Protein AF-A0A0G4KXA9-F1 (afdb_monomer_lite)

Organism: Verticillium longisporum (NCBI:txid100787)

Sequence (168 aa):
MKFMTLLFGLLGLVTMAAAWSKEDREIFRIRDELRAHIEDPDQSFYDLLGIKPSASIEDISKAFRKITRSLHPDKVAQKLKAERIAAKKAGTFIPGVNINKPPSQKEIRAAVKVAEERQSRLSLVRNILSGPERDRYDHFLRNGFPAWKGTNYYYDRYRPGLGTALSG

Structure (mmCIF, N/CA/C/O backbone):
data_AF-A0A0G4KXA9-F1
#
_entry.id   AF-A0A0G4KXA9-F1
#
loop_
_atom_site.group_PDB
_atom_site.id
_atom_site.type_symbol
_atom_site.label_atom_id
_atom_site.label_alt_id
_atom_site.label_comp_id
_atom_site.label_asym_id
_atom_site.label_entity_id
_atom_site.label_seq_id
_atom_site.pdbx_PDB_ins_code
_atom_site.Cartn_x
_atom_site.Cartn_y
_atom_site.Cartn_z
_atom_site.occupancy
_atom_site.B_iso_or_equiv
_atom_site.auth_seq_id
_atom_site.auth_comp_id
_atom_site.auth_asym_id
_atom_site.auth_atom_id
_atom_site.pdbx_PDB_model_num
ATOM 1 N N . MET A 1 1 ? 34.706 -34.913 -33.119 1.00 52.31 1 MET A N 1
ATOM 2 C CA . MET A 1 1 ? 34.338 -33.554 -33.585 1.00 52.31 1 MET A CA 1
ATOM 3 C C . MET A 1 1 ? 32.838 -33.246 -33.497 1.00 52.31 1 MET A C 1
ATOM 5 O O . MET A 1 1 ? 32.506 -32.224 -32.923 1.00 52.31 1 MET A O 1
ATOM 9 N N . LYS A 1 2 ? 31.920 -34.112 -33.968 1.00 54.12 2 LYS A N 1
ATOM 10 C CA . LYS A 1 2 ? 30.453 -33.867 -33.927 1.00 54.12 2 LYS A CA 1
ATOM 11 C C . LYS A 1 2 ? 29.824 -33.824 -32.517 1.00 54.12 2 LYS A C 1
ATOM 13 O O . LYS A 1 2 ? 28.840 -33.129 -32.294 1.00 54.12 2 LYS A O 1
ATOM 18 N N . PHE A 1 3 ? 30.413 -34.537 -31.554 1.00 55.41 3 PHE A N 1
ATOM 19 C CA . PHE A 1 3 ? 29.956 -34.530 -30.156 1.00 55.41 3 PHE A CA 1
ATOM 20 C C . PHE A 1 3 ? 30.291 -33.208 -29.442 1.00 55.41 3 PHE A C 1
ATOM 22 O O . PHE A 1 3 ? 29.508 -32.722 -28.638 1.00 55.41 3 PHE A O 1
ATOM 29 N N . MET A 1 4 ? 31.416 -32.581 -29.807 1.00 55.88 4 MET A N 1
ATOM 30 C CA . MET A 1 4 ? 31.844 -31.286 -29.267 1.00 55.88 4 MET A CA 1
ATOM 31 C C . MET A 1 4 ? 30.944 -30.148 -29.771 1.00 55.88 4 MET A C 1
ATOM 33 O O . MET A 1 4 ? 30.575 -29.269 -29.003 1.00 55.88 4 MET A O 1
ATOM 37 N N . THR A 1 5 ? 30.517 -30.196 -31.038 1.00 59.91 5 THR A N 1
ATOM 38 C CA . THR A 1 5 ? 29.573 -29.221 -31.612 1.00 59.91 5 THR A CA 1
ATOM 39 C C . THR A 1 5 ? 28.159 -29.359 -31.040 1.00 59.91 5 THR A C 1
ATOM 41 O O . THR A 1 5 ? 27.490 -28.351 -30.843 1.00 59.91 5 THR A O 1
ATOM 44 N N . LEU A 1 6 ? 27.717 -30.580 -30.710 1.00 58.12 6 LEU A N 1
ATOM 45 C CA . LEU A 1 6 ? 26.457 -30.810 -29.988 1.00 58.12 6 LEU A CA 1
ATOM 46 C C . LEU A 1 6 ? 26.526 -30.309 -28.538 1.00 58.12 6 LEU A C 1
ATOM 48 O O . LEU A 1 6 ? 25.561 -29.724 -28.058 1.00 58.12 6 LEU A O 1
ATOM 52 N N . LEU A 1 7 ? 27.671 -30.467 -27.864 1.00 57.78 7 LEU A N 1
ATOM 53 C CA . LEU A 1 7 ? 27.876 -29.967 -26.502 1.00 57.78 7 LEU A CA 1
ATOM 54 C C . LEU A 1 7 ? 27.912 -28.428 -26.449 1.00 57.78 7 LEU A C 1
ATOM 56 O O . LEU A 1 7 ? 27.283 -27.838 -25.579 1.00 57.78 7 LEU A O 1
ATOM 60 N N . PHE A 1 8 ? 28.582 -27.774 -27.407 1.00 57.62 8 PHE A N 1
ATOM 61 C CA . PHE A 1 8 ? 28.579 -26.309 -27.534 1.00 57.62 8 PHE A CA 1
ATOM 62 C C . PHE A 1 8 ? 27.205 -25.754 -27.949 1.00 57.62 8 PHE A C 1
ATOM 64 O O . PHE A 1 8 ? 26.805 -24.700 -27.459 1.00 57.62 8 PHE A O 1
ATOM 71 N N . GLY A 1 9 ? 26.451 -26.472 -28.790 1.00 59.38 9 GLY A N 1
ATOM 72 C CA . GLY A 1 9 ? 25.070 -26.114 -29.136 1.00 59.38 9 GLY A CA 1
ATOM 73 C C . GLY A 1 9 ? 24.096 -26.248 -27.958 1.00 59.38 9 GLY A C 1
ATOM 74 O O . GLY A 1 9 ? 23.225 -25.399 -27.787 1.00 59.38 9 GLY A O 1
ATOM 75 N N . LEU A 1 10 ? 24.277 -27.262 -27.103 1.00 55.50 10 LEU A N 1
ATOM 76 C CA . LEU A 1 10 ? 23.494 -27.444 -25.877 1.00 55.50 10 LEU A CA 1
ATOM 77 C 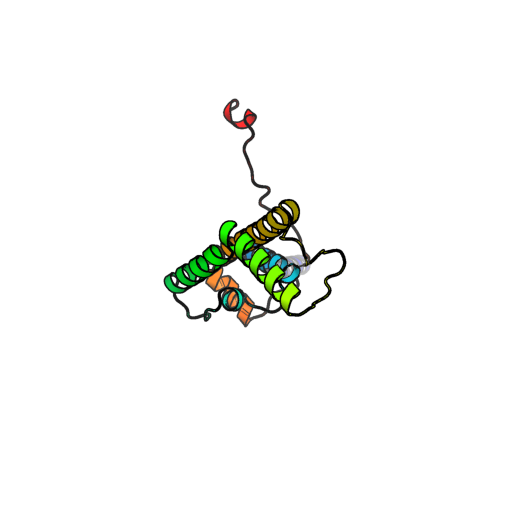C . LEU A 1 10 ? 23.862 -26.400 -24.806 1.00 55.50 10 LEU A C 1
ATOM 79 O O . LEU A 1 10 ? 22.979 -25.876 -24.133 1.00 55.50 10 LEU A O 1
ATOM 83 N N . LEU A 1 11 ? 25.145 -26.040 -24.684 1.00 54.78 11 LEU A N 1
ATOM 84 C CA . LEU A 1 11 ? 25.617 -25.000 -23.760 1.00 54.78 11 LEU A CA 1
ATOM 85 C C . LEU A 1 11 ? 25.120 -23.596 -24.162 1.00 54.78 11 LEU A C 1
ATOM 87 O O . LEU A 1 11 ? 24.817 -22.782 -23.294 1.00 54.78 11 LEU A O 1
ATOM 91 N N . GLY A 1 12 ? 24.969 -23.331 -25.466 1.00 54.72 12 GLY A N 1
ATOM 92 C CA . GLY A 1 12 ? 24.383 -22.091 -25.991 1.00 54.72 12 GLY A CA 1
ATOM 93 C C . GLY A 1 12 ? 22.868 -21.961 -25.784 1.00 54.72 12 GLY A C 1
ATOM 94 O O . GLY A 1 12 ? 22.346 -20.852 -25.810 1.00 54.72 12 GLY A O 1
ATOM 95 N N . LEU A 1 13 ? 22.162 -23.069 -25.532 1.00 52.62 13 LEU A N 1
ATOM 96 C CA . LEU A 1 13 ? 20.717 -23.088 -25.261 1.00 52.62 13 LEU A CA 1
ATOM 97 C C . LEU A 1 13 ? 20.378 -22.936 -23.766 1.00 52.62 13 LEU A C 1
ATOM 99 O O . LEU A 1 13 ? 19.230 -22.670 -23.419 1.00 52.62 13 LEU A O 1
ATOM 103 N N . VAL A 1 14 ? 21.369 -23.058 -22.876 1.00 52.03 14 VAL A N 1
ATOM 104 C CA . VAL A 1 14 ? 21.198 -22.948 -21.413 1.00 52.03 14 VAL A CA 1
ATOM 105 C C . VAL A 1 14 ? 21.417 -21.517 -20.894 1.00 52.03 14 VAL A C 1
ATOM 107 O O . VAL A 1 14 ? 20.998 -21.188 -19.786 1.00 52.03 14 VAL A O 1
ATOM 110 N N . THR A 1 15 ? 21.980 -20.608 -21.693 1.00 51.66 15 THR A N 1
ATOM 111 C CA . THR A 1 15 ? 22.177 -19.200 -21.287 1.00 51.66 15 THR A CA 1
ATOM 112 C C . THR A 1 15 ? 20.907 -18.349 -21.353 1.00 51.66 15 THR A C 1
ATOM 114 O O . THR A 1 15 ? 20.926 -17.198 -20.924 1.00 51.66 15 THR A O 1
ATOM 117 N N . MET A 1 16 ? 19.784 -18.905 -21.821 1.00 47.38 16 MET A N 1
ATOM 118 C CA . MET A 1 16 ? 18.486 -18.219 -21.854 1.00 47.38 16 MET A CA 1
ATOM 119 C C . MET A 1 16 ? 17.594 -18.542 -20.651 1.00 47.38 16 MET A C 1
ATOM 121 O O . MET A 1 16 ? 16.397 -18.261 -20.658 1.00 47.38 16 MET A O 1
ATOM 125 N N . ALA A 1 17 ? 18.173 -19.067 -19.569 1.00 52.28 17 ALA A N 1
ATOM 126 C CA . ALA A 1 17 ? 17.630 -18.798 -18.250 1.00 52.28 17 ALA A CA 1
ATOM 127 C C . ALA A 1 17 ? 17.900 -17.317 -17.963 1.00 52.28 17 ALA A C 1
ATOM 129 O O . ALA A 1 17 ? 18.944 -16.964 -17.419 1.00 52.28 17 ALA A O 1
ATOM 130 N N . ALA A 1 18 ? 16.979 -16.448 -18.389 1.00 55.72 18 ALA A N 1
ATOM 131 C CA . ALA A 1 18 ? 16.911 -15.069 -17.935 1.00 55.72 18 ALA A CA 1
ATOM 132 C C . ALA A 1 18 ? 16.797 -15.105 -16.407 1.00 55.72 18 ALA A C 1
ATOM 134 O O . ALA A 1 18 ? 15.708 -15.211 -15.845 1.00 55.72 18 ALA A O 1
ATOM 135 N N . ALA A 1 19 ? 17.943 -15.131 -15.732 1.00 67.69 19 ALA A N 1
ATOM 136 C CA . ALA A 1 19 ? 18.006 -15.062 -14.294 1.00 67.69 19 ALA A CA 1
ATOM 137 C C . ALA A 1 19 ? 17.408 -13.707 -13.938 1.00 67.69 19 ALA A C 1
ATOM 139 O O . ALA A 1 19 ? 18.019 -12.675 -14.216 1.00 67.69 19 ALA A O 1
ATOM 140 N N . TRP A 1 20 ? 16.181 -13.712 -13.405 1.00 70.06 20 TRP A N 1
ATOM 141 C CA . TRP A 1 20 ? 15.517 -12.485 -12.989 1.00 70.06 20 TRP A CA 1
ATOM 142 C C . TRP A 1 20 ? 16.481 -11.664 -12.152 1.00 70.06 20 TRP A C 1
ATOM 144 O O . TRP A 1 20 ? 17.190 -12.193 -11.280 1.00 70.06 20 TRP A O 1
ATOM 154 N N . SER A 1 21 ? 16.527 -10.376 -12.455 1.00 81.50 21 SER A N 1
ATOM 155 C CA . SER A 1 21 ? 17.347 -9.454 -11.695 1.00 81.50 21 SER A CA 1
ATOM 156 C C . SER A 1 21 ? 16.850 -9.398 -10.250 1.00 81.50 21 SER A C 1
ATOM 158 O O . SER A 1 21 ? 15.769 -9.892 -9.904 1.00 81.50 21 SER A O 1
ATOM 160 N N . LYS A 1 22 ? 17.657 -8.820 -9.365 1.00 81.88 22 LYS A N 1
ATOM 161 C CA . LYS A 1 22 ? 17.253 -8.675 -7.969 1.00 81.88 22 LYS A CA 1
ATOM 162 C C . LYS A 1 22 ? 15.992 -7.818 -7.845 1.00 81.88 22 LYS A C 1
ATOM 164 O O . LYS A 1 22 ? 15.105 -8.178 -7.080 1.00 81.88 22 LYS A O 1
ATOM 169 N N . GLU A 1 23 ? 15.896 -6.762 -8.639 1.00 83.31 23 GLU A N 1
ATOM 170 C CA . GLU A 1 23 ? 14.787 -5.813 -8.596 1.00 83.31 23 GLU A CA 1
ATOM 171 C C . GLU A 1 23 ? 13.483 -6.459 -9.101 1.00 83.31 23 GLU A C 1
ATOM 173 O O . GLU A 1 23 ? 12.420 -6.241 -8.525 1.00 83.31 23 GLU A O 1
ATOM 178 N N . ASP A 1 24 ? 13.549 -7.350 -10.102 1.00 84.19 24 ASP A N 1
ATOM 179 C CA . ASP A 1 24 ? 12.363 -8.089 -10.577 1.00 84.19 24 ASP A CA 1
ATOM 180 C C . ASP A 1 24 ? 11.761 -8.949 -9.457 1.00 84.19 24 ASP A C 1
ATOM 182 O O . ASP A 1 24 ? 10.545 -8.993 -9.262 1.00 84.19 24 ASP A O 1
ATOM 186 N N . ARG A 1 25 ? 12.626 -9.601 -8.670 1.00 84.25 25 ARG A N 1
ATOM 187 C CA . ARG A 1 25 ? 12.202 -10.411 -7.521 1.00 84.25 25 ARG A CA 1
ATOM 188 C C . ARG A 1 25 ? 11.555 -9.566 -6.428 1.00 84.25 25 ARG A C 1
ATOM 190 O O . ARG A 1 25 ? 10.607 -10.029 -5.797 1.00 84.25 25 ARG A O 1
ATOM 197 N N . GLU A 1 26 ? 12.048 -8.351 -6.196 1.00 83.38 26 GLU A N 1
ATOM 198 C CA . GLU A 1 26 ? 11.463 -7.431 -5.213 1.00 83.38 26 GLU A CA 1
ATOM 199 C C . GLU A 1 26 ? 10.048 -7.006 -5.620 1.00 83.38 26 GLU A C 1
ATOM 201 O O . GLU A 1 26 ? 9.134 -7.047 -4.793 1.00 83.38 26 GLU A O 1
ATOM 206 N N . ILE A 1 27 ? 9.833 -6.722 -6.908 1.00 86.50 27 ILE A N 1
ATOM 207 C CA . ILE A 1 27 ? 8.503 -6.431 -7.457 1.00 86.50 27 ILE A CA 1
ATOM 208 C C . ILE A 1 27 ? 7.549 -7.615 -7.237 1.00 86.50 27 ILE A C 1
ATOM 210 O O . ILE A 1 27 ? 6.419 -7.423 -6.776 1.00 86.50 27 ILE A O 1
ATOM 214 N N . PHE A 1 28 ? 7.992 -8.841 -7.534 1.00 86.88 28 PHE A N 1
ATOM 215 C CA . PHE A 1 28 ? 7.175 -10.047 -7.352 1.00 86.88 28 PHE A CA 1
ATOM 216 C C . PHE A 1 28 ? 6.841 -10.295 -5.884 1.00 86.88 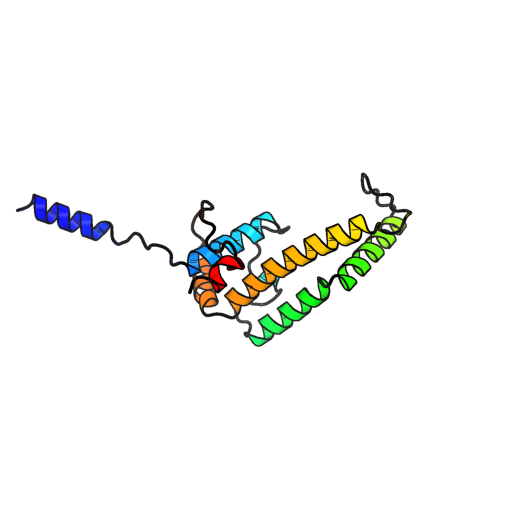28 PHE A C 1
ATOM 218 O O . PHE A 1 28 ? 5.683 -10.541 -5.550 1.00 86.88 28 PHE A O 1
ATOM 225 N N . ARG A 1 29 ? 7.827 -10.135 -4.998 1.00 84.12 29 ARG A N 1
ATOM 226 C CA . ARG A 1 29 ? 7.639 -10.244 -3.552 1.00 84.12 29 ARG A CA 1
ATOM 227 C C . ARG A 1 29 ? 6.582 -9.266 -3.051 1.00 84.12 29 ARG A C 1
ATOM 229 O O . ARG A 1 29 ? 5.669 -9.675 -2.343 1.00 84.12 29 ARG A O 1
ATOM 236 N N . ILE A 1 30 ? 6.707 -7.986 -3.396 1.00 85.88 30 ILE A N 1
ATOM 237 C CA . ILE A 1 30 ? 5.785 -6.952 -2.913 1.00 85.88 30 ILE A CA 1
ATOM 238 C C . ILE A 1 30 ? 4.379 -7.216 -3.443 1.00 85.88 30 ILE A C 1
ATOM 240 O O . ILE A 1 30 ? 3.416 -7.118 -2.689 1.00 85.88 30 ILE A O 1
ATOM 244 N N . ARG A 1 31 ? 4.244 -7.632 -4.705 1.00 85.75 31 ARG A N 1
ATOM 245 C CA . ARG A 1 31 ? 2.954 -8.038 -5.270 1.00 85.75 31 ARG A CA 1
ATOM 246 C C . ARG A 1 31 ? 2.326 -9.208 -4.514 1.00 85.75 31 ARG A C 1
ATOM 248 O O . ARG A 1 31 ? 1.134 -9.152 -4.227 1.00 85.75 31 ARG A O 1
ATOM 255 N N . ASP A 1 32 ? 3.100 -10.230 -4.172 1.00 83.31 32 ASP A N 1
ATOM 256 C CA . ASP A 1 32 ? 2.584 -11.385 -3.435 1.00 83.31 32 ASP A CA 1
ATOM 257 C C . ASP A 1 32 ? 2.242 -11.045 -1.978 1.00 83.31 32 ASP A C 1
ATOM 259 O O . ASP A 1 32 ? 1.208 -11.478 -1.470 1.00 83.31 32 ASP A O 1
ATOM 263 N N . GLU A 1 33 ? 3.039 -10.196 -1.322 1.00 82.38 33 GLU A N 1
ATOM 264 C CA . GLU A 1 33 ? 2.709 -9.655 0.002 1.00 82.38 33 GLU A CA 1
ATOM 265 C C . GLU A 1 33 ? 1.405 -8.839 -0.034 1.00 82.38 33 GLU A C 1
ATOM 267 O O . GLU A 1 33 ? 0.597 -8.918 0.890 1.00 82.38 33 GLU A O 1
ATOM 272 N N . LEU A 1 34 ? 1.164 -8.070 -1.098 1.00 81.31 34 LEU A N 1
ATOM 273 C CA . LEU A 1 34 ? -0.085 -7.327 -1.274 1.00 81.31 34 LEU A CA 1
ATOM 274 C C . LEU A 1 34 ? -1.259 -8.274 -1.536 1.00 81.31 34 LEU A C 1
ATOM 276 O O . LEU A 1 34 ? -2.298 -8.134 -0.899 1.00 81.31 34 LEU A O 1
ATOM 280 N N . ARG A 1 35 ? -1.076 -9.290 -2.381 1.00 80.00 35 ARG A N 1
ATOM 281 C CA . ARG A 1 35 ? -2.081 -10.331 -2.649 1.00 80.00 35 ARG A CA 1
ATOM 282 C C . ARG A 1 35 ? -2.536 -11.074 -1.400 1.00 80.00 35 ARG A C 1
ATOM 284 O O . ARG A 1 35 ? -3.708 -11.405 -1.289 1.00 80.00 35 ARG A O 1
ATOM 291 N N . ALA A 1 36 ? -1.625 -11.323 -0.464 1.00 79.94 36 ALA A N 1
ATOM 292 C CA . ALA A 1 36 ? -1.934 -12.028 0.777 1.00 79.94 36 ALA A CA 1
ATOM 293 C C . ALA A 1 36 ? -2.678 -11.169 1.818 1.00 79.94 36 ALA A C 1
ATOM 295 O O . ALA A 1 36 ? -3.289 -11.714 2.736 1.00 79.94 36 ALA A O 1
ATOM 296 N N . HIS A 1 37 ? -2.595 -9.838 1.725 1.00 72.44 37 HIS A N 1
ATOM 297 C CA . HIS A 1 37 ? -3.044 -8.924 2.784 1.00 72.44 37 HIS A CA 1
ATOM 298 C C . HIS A 1 37 ? -4.096 -7.899 2.342 1.00 72.44 37 HIS A C 1
ATOM 300 O O . HIS A 1 37 ? -4.517 -7.076 3.160 1.00 72.44 37 HIS A O 1
ATOM 306 N N . ILE A 1 38 ? -4.504 -7.916 1.075 1.00 74.62 38 ILE A N 1
ATOM 307 C CA . ILE A 1 38 ? -5.480 -6.985 0.509 1.00 74.62 38 ILE A CA 1
ATOM 308 C C . ILE A 1 38 ? -6.762 -7.730 0.162 1.00 74.62 38 ILE A C 1
ATOM 310 O O . ILE A 1 38 ? -6.744 -8.912 -0.163 1.00 74.62 38 ILE A O 1
ATOM 314 N N . GLU A 1 39 ? -7.873 -7.009 0.282 1.00 68.75 39 GLU A N 1
ATOM 315 C CA . GLU A 1 39 ? -9.230 -7.501 0.039 1.00 68.75 39 GLU A CA 1
ATOM 316 C C . GLU A 1 39 ? -9.412 -7.984 -1.411 1.00 68.75 39 GLU A C 1
ATOM 318 O O . GLU A 1 39 ? -10.018 -9.027 -1.631 1.00 68.75 39 GLU A O 1
ATOM 323 N N . ASP A 1 40 ? -8.769 -7.304 -2.369 1.00 74.25 40 ASP A N 1
ATOM 324 C CA . ASP A 1 40 ? -8.736 -7.673 -3.784 1.00 74.25 40 ASP A CA 1
ATOM 325 C C . ASP A 1 40 ? -7.313 -8.074 -4.241 1.00 74.25 40 ASP A C 1
ATOM 327 O O . ASP A 1 40 ? -6.434 -7.211 -4.369 1.00 74.25 40 ASP A O 1
ATOM 331 N N .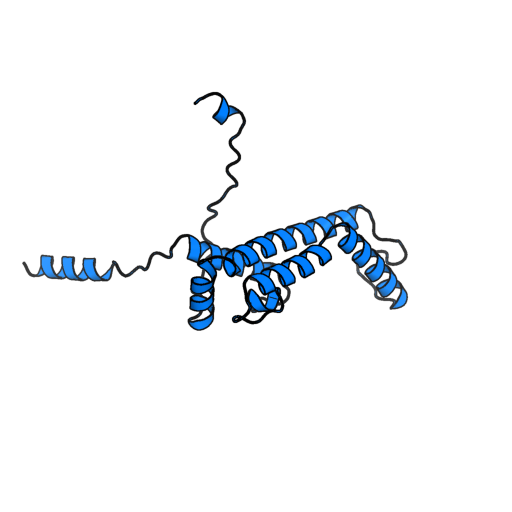 PRO A 1 41 ? -7.060 -9.361 -4.548 1.00 72.81 41 PRO A N 1
ATOM 332 C CA . PRO A 1 41 ? -5.729 -9.860 -4.916 1.00 72.81 41 PRO A CA 1
ATOM 333 C C . PRO A 1 41 ? -5.267 -9.453 -6.329 1.00 72.81 41 PRO A C 1
ATOM 335 O O . PRO A 1 41 ? -4.091 -9.602 -6.678 1.00 72.81 41 PRO A O 1
ATOM 338 N N . ASP A 1 42 ? -6.167 -8.931 -7.158 1.00 77.44 42 ASP A N 1
ATOM 339 C CA . ASP A 1 42 ? -5.859 -8.556 -8.542 1.00 77.44 42 ASP A CA 1
ATOM 340 C C . ASP A 1 42 ? -5.692 -7.045 -8.752 1.00 77.44 42 ASP A C 1
ATOM 342 O O . ASP A 1 42 ? -5.443 -6.610 -9.876 1.00 77.44 42 ASP A O 1
ATOM 346 N N . GLN A 1 43 ? -5.748 -6.240 -7.684 1.00 83.31 43 GLN A N 1
ATOM 347 C CA . GLN A 1 43 ? -5.474 -4.805 -7.778 1.00 83.31 43 GLN A CA 1
ATOM 348 C C . GLN A 1 43 ? -4.004 -4.523 -8.122 1.00 83.31 43 GLN A C 1
ATOM 350 O O . GLN A 1 43 ? -3.074 -5.086 -7.534 1.00 83.31 43 GLN A O 1
ATOM 355 N N . SER A 1 44 ? -3.784 -3.603 -9.065 1.00 89.62 44 SER A N 1
ATOM 356 C CA . SER A 1 44 ? -2.445 -3.122 -9.409 1.00 89.62 44 SER A CA 1
ATOM 357 C C . SER A 1 44 ? -1.928 -2.101 -8.389 1.00 89.62 44 SER A C 1
ATOM 359 O O . SER A 1 44 ? -2.679 -1.522 -7.606 1.00 89.62 44 SER A O 1
ATOM 361 N N . PHE A 1 45 ? -0.627 -1.807 -8.424 1.00 90.56 45 PHE A N 1
ATOM 362 C CA . PHE A 1 45 ? -0.011 -0.781 -7.574 1.00 90.56 45 PHE A CA 1
ATOM 363 C C . PHE A 1 45 ? -0.609 0.610 -7.819 1.00 90.56 45 PHE A C 1
ATOM 365 O O . PHE A 1 45 ? -0.667 1.438 -6.909 1.00 90.56 45 PHE A O 1
ATOM 372 N N . TYR A 1 46 ? -1.076 0.853 -9.043 1.00 92.12 46 TYR A N 1
ATOM 373 C CA . TYR A 1 46 ? -1.749 2.083 -9.430 1.00 92.12 46 TYR A CA 1
ATOM 374 C C . TYR A 1 46 ? -3.153 2.169 -8.828 1.00 92.12 46 TYR A C 1
ATOM 376 O O . TYR A 1 46 ? -3.506 3.213 -8.276 1.00 92.12 46 TYR A O 1
ATOM 384 N N . ASP A 1 47 ? -3.902 1.064 -8.834 1.00 90.75 47 ASP A N 1
ATOM 385 C CA . ASP A 1 47 ? -5.243 0.993 -8.238 1.00 90.75 47 ASP A CA 1
ATOM 386 C C . ASP A 1 47 ? -5.183 1.181 -6.720 1.00 90.75 47 ASP A C 1
ATOM 388 O O . ASP A 1 47 ? -5.982 1.926 -6.153 1.00 90.75 47 ASP A O 1
ATOM 392 N N . LEU A 1 48 ? -4.154 0.621 -6.071 1.00 88.25 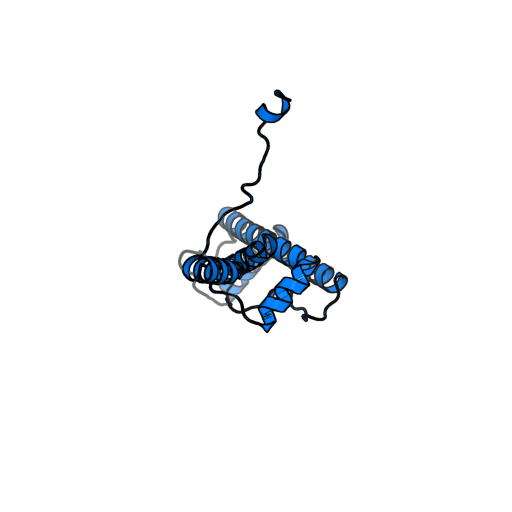48 LEU A N 1
ATOM 393 C CA . LEU A 1 48 ? -3.899 0.815 -4.640 1.00 88.25 48 LEU A CA 1
ATOM 394 C C . LEU A 1 48 ? -3.682 2.281 -4.257 1.00 88.25 48 LEU A C 1
ATOM 396 O O . LEU A 1 48 ? -4.060 2.708 -3.163 1.00 88.25 48 LEU A O 1
ATOM 400 N N . LEU A 1 49 ? -3.049 3.051 -5.142 1.00 89.56 49 LEU A N 1
ATOM 401 C CA . LEU A 1 49 ? -2.843 4.485 -4.960 1.00 89.56 49 LEU A CA 1
ATOM 402 C C . LEU A 1 49 ? -4.001 5.329 -5.522 1.00 89.56 49 LEU A C 1
ATOM 404 O O . LEU A 1 49 ? -4.056 6.530 -5.248 1.00 89.56 49 LEU A O 1
ATOM 408 N N . GLY A 1 50 ? -4.930 4.725 -6.269 1.00 90.25 50 GLY A N 1
ATOM 409 C CA . GLY A 1 50 ? -6.031 5.408 -6.946 1.00 90.25 50 GLY A CA 1
ATOM 410 C C . GLY A 1 50 ? -5.564 6.349 -8.059 1.00 90.25 50 GLY A C 1
ATOM 411 O O . GLY A 1 50 ? -6.134 7.428 -8.232 1.00 90.25 50 GLY A O 1
ATOM 412 N N . ILE A 1 51 ? -4.496 5.985 -8.771 1.00 93.69 51 ILE A N 1
ATOM 413 C CA . ILE A 1 51 ? -3.888 6.788 -9.842 1.00 93.69 51 ILE A CA 1
ATOM 414 C C . ILE A 1 51 ? -3.839 6.001 -11.153 1.00 93.69 51 ILE A C 1
ATOM 416 O O . ILE A 1 51 ? -3.961 4.784 -11.166 1.00 93.69 51 ILE A O 1
ATOM 420 N N . LYS A 1 52 ? -3.631 6.699 -12.273 1.00 93.06 52 LYS A N 1
ATOM 421 C CA . LYS A 1 52 ? -3.430 6.057 -13.581 1.00 93.06 52 LYS A CA 1
ATOM 422 C C . LYS A 1 52 ? -1.963 5.642 -13.775 1.00 93.06 52 LYS A C 1
ATOM 424 O O . LYS A 1 52 ? -1.084 6.355 -13.289 1.00 93.06 52 LYS A O 1
ATOM 429 N N . PRO A 1 53 ? -1.674 4.604 -14.584 1.00 90.44 53 PRO A N 1
ATOM 430 C CA . PRO A 1 53 ? -0.305 4.250 -14.971 1.00 90.44 53 PRO A CA 1
ATOM 431 C C . PRO A 1 53 ? 0.460 5.366 -15.691 1.00 90.44 53 PRO A C 1
ATOM 433 O O . PRO A 1 53 ? 1.680 5.346 -15.715 1.00 90.44 53 PRO A O 1
ATOM 436 N N . SER A 1 54 ? -0.228 6.370 -16.246 1.00 90.25 54 SER A N 1
ATOM 437 C CA . SER A 1 54 ? 0.379 7.552 -16.873 1.00 90.25 54 SER A CA 1
ATOM 438 C C . SER A 1 54 ? 0.652 8.710 -15.899 1.00 90.25 54 SER A C 1
ATOM 440 O O . SER A 1 54 ? 1.054 9.786 -16.332 1.00 90.25 54 SER A O 1
ATOM 442 N N . ALA A 1 55 ? 0.369 8.547 -14.600 1.00 92.12 55 ALA A N 1
ATOM 443 C CA . ALA A 1 55 ? 0.502 9.617 -13.614 1.00 92.12 55 ALA A CA 1
ATOM 444 C C . ALA A 1 55 ? 1.971 9.999 -13.362 1.00 92.12 55 ALA A C 1
ATOM 446 O O . ALA A 1 55 ? 2.877 9.157 -13.429 1.00 92.12 55 ALA A O 1
ATOM 447 N N . SER A 1 56 ? 2.197 11.276 -13.042 1.00 93.62 56 SER A N 1
ATOM 448 C CA . SER A 1 56 ? 3.529 11.804 -12.745 1.00 93.62 56 SER A CA 1
ATOM 449 C C . SER A 1 56 ? 4.034 11.352 -11.366 1.00 93.62 56 SER A C 1
ATOM 451 O O . SER A 1 56 ? 3.263 10.939 -10.495 1.00 93.62 56 SER A O 1
ATOM 453 N N . ILE A 1 57 ? 5.344 11.473 -11.129 1.00 92.56 57 ILE A N 1
ATOM 454 C CA . ILE A 1 57 ? 5.972 11.173 -9.826 1.00 92.56 57 ILE A CA 1
ATOM 455 C C . ILE A 1 57 ? 5.400 12.068 -8.711 1.00 92.56 57 ILE A C 1
ATOM 457 O O . ILE A 1 57 ? 5.260 11.647 -7.555 1.00 92.56 57 ILE A O 1
ATOM 461 N N . GLU A 1 58 ? 5.022 13.302 -9.049 1.00 93.25 58 GLU A N 1
ATOM 462 C CA . GLU A 1 58 ? 4.372 14.211 -8.109 1.00 93.25 58 GLU A CA 1
ATOM 463 C C . GLU A 1 58 ? 2.994 13.707 -7.690 1.00 93.25 58 GLU A C 1
ATOM 465 O O . GLU A 1 58 ? 2.660 13.753 -6.503 1.00 93.25 58 GLU A O 1
ATOM 470 N N . ASP A 1 59 ? 2.209 13.195 -8.637 1.00 94.19 59 ASP A N 1
ATOM 471 C CA . ASP A 1 59 ? 0.877 12.653 -8.368 1.00 94.19 59 ASP A CA 1
ATOM 472 C C . ASP A 1 59 ? 0.961 11.390 -7.508 1.00 94.19 59 ASP A C 1
ATOM 474 O O . ASP A 1 59 ? 0.216 11.266 -6.534 1.00 94.19 59 ASP A O 1
ATOM 478 N N . ILE A 1 60 ? 1.943 10.519 -7.776 1.00 93.75 60 ILE A N 1
ATOM 479 C CA . ILE A 1 60 ? 2.274 9.366 -6.921 1.00 93.75 60 ILE A CA 1
ATOM 480 C C . ILE A 1 60 ? 2.578 9.836 -5.492 1.00 93.75 60 ILE A C 1
ATOM 482 O O . ILE A 1 60 ? 2.029 9.315 -4.518 1.00 93.75 60 ILE A O 1
ATOM 486 N N . SER A 1 61 ? 3.413 10.868 -5.342 1.00 93.50 61 SER A N 1
ATOM 487 C CA . SER A 1 61 ? 3.773 11.411 -4.028 1.00 93.50 61 SER A CA 1
ATOM 488 C C . SER A 1 61 ? 2.584 12.059 -3.307 1.00 93.50 61 SER A C 1
ATOM 490 O O . SER A 1 61 ? 2.442 11.897 -2.091 1.00 93.50 61 SER A O 1
ATOM 492 N N . LYS A 1 62 ? 1.703 12.767 -4.023 1.00 95.38 62 LYS A N 1
ATOM 493 C CA . LYS A 1 62 ? 0.472 13.359 -3.469 1.00 95.38 62 LYS A CA 1
ATOM 494 C C . LYS A 1 62 ? -0.504 12.275 -3.005 1.00 95.38 62 LYS A C 1
ATOM 496 O O . LYS A 1 62 ? -0.985 12.342 -1.870 1.00 95.38 62 LYS A O 1
ATOM 501 N N . ALA A 1 63 ? -0.746 11.260 -3.834 1.00 95.25 63 ALA A N 1
ATOM 502 C CA . ALA A 1 63 ? -1.603 10.122 -3.508 1.00 95.25 63 ALA A CA 1
ATOM 503 C C . ALA A 1 63 ? -1.076 9.355 -2.285 1.00 95.25 63 ALA A C 1
ATOM 505 O O . ALA A 1 63 ? -1.808 9.140 -1.315 1.00 95.25 63 ALA A O 1
ATOM 506 N N . PHE A 1 64 ? 0.226 9.062 -2.256 1.00 94.31 64 PHE A N 1
ATOM 507 C CA . PHE A 1 64 ? 0.876 8.406 -1.123 1.00 94.31 64 PHE A CA 1
ATOM 508 C C . PHE A 1 64 ? 0.730 9.197 0.185 1.00 94.31 64 PHE A C 1
ATOM 510 O O . PHE A 1 64 ? 0.380 8.631 1.225 1.00 94.31 64 PHE A O 1
ATOM 517 N N . ARG A 1 65 ? 0.940 10.522 0.152 1.00 94.00 65 ARG A N 1
ATOM 518 C CA . ARG A 1 65 ? 0.748 11.390 1.328 1.00 94.00 65 ARG A CA 1
ATOM 519 C C . ARG A 1 65 ? -0.697 11.350 1.821 1.00 94.00 65 ARG A C 1
ATOM 521 O O . ARG A 1 65 ? -0.925 11.294 3.030 1.00 94.00 65 ARG A O 1
ATOM 528 N N . LYS A 1 66 ? -1.673 11.356 0.908 1.00 94.81 66 LYS A N 1
ATOM 529 C CA . LYS A 1 66 ? -3.102 11.273 1.244 1.00 94.81 66 LYS A CA 1
ATOM 530 C C . LYS A 1 66 ? -3.425 9.967 1.976 1.00 94.81 66 LYS A C 1
ATOM 532 O O . LYS A 1 66 ? -4.051 10.008 3.034 1.00 94.81 66 LYS A O 1
ATOM 537 N N . ILE A 1 67 ? -2.947 8.834 1.461 1.00 92.50 67 ILE A N 1
ATOM 538 C CA . ILE A 1 67 ? -3.181 7.516 2.067 1.00 92.50 67 ILE A CA 1
ATOM 539 C C . ILE A 1 67 ? -2.466 7.401 3.416 1.00 92.50 67 ILE A C 1
ATOM 541 O O . ILE A 1 67 ? -3.092 7.021 4.404 1.00 92.50 67 ILE A O 1
ATOM 545 N N . THR A 1 68 ? -1.203 7.821 3.499 1.00 92.75 68 THR A N 1
ATOM 546 C CA . THR A 1 68 ? -0.411 7.797 4.742 1.00 92.75 68 THR A CA 1
ATOM 547 C C . THR A 1 68 ? -1.089 8.582 5.864 1.00 92.75 68 THR A C 1
ATOM 549 O O . THR A 1 68 ? -1.220 8.092 6.982 1.00 92.75 68 THR A O 1
ATOM 552 N N . ARG A 1 69 ? -1.626 9.774 5.566 1.00 93.25 69 ARG A N 1
ATOM 553 C CA . ARG A 1 69 ? -2.385 10.565 6.552 1.00 93.25 69 ARG A CA 1
ATOM 554 C C . ARG A 1 69 ? -3.616 9.827 7.076 1.00 93.25 69 ARG A C 1
ATOM 556 O O . ARG A 1 69 ? -3.997 10.025 8.223 1.00 93.25 69 ARG A O 1
ATOM 563 N N . SER A 1 70 ? -4.231 8.978 6.256 1.00 91.56 70 SER A N 1
ATOM 564 C CA . SER A 1 70 ? -5.402 8.187 6.643 1.00 91.56 70 SER A CA 1
ATOM 565 C C . SER A 1 70 ? -5.070 6.963 7.508 1.00 91.56 70 SER A C 1
ATOM 567 O O . SER A 1 70 ? -5.975 6.453 8.176 1.00 91.56 70 SER A O 1
ATOM 569 N N . LEU A 1 71 ? -3.807 6.518 7.479 1.00 92.44 71 LEU A N 1
ATOM 570 C CA . LEU A 1 71 ? -3.256 5.394 8.246 1.00 92.44 71 LEU A CA 1
ATOM 571 C C . LEU A 1 71 ? -2.509 5.842 9.512 1.00 92.44 71 LEU A C 1
ATOM 573 O O . LEU A 1 71 ? -2.097 5.001 10.303 1.00 92.44 71 LEU A O 1
ATOM 577 N N . HIS A 1 72 ? -2.363 7.151 9.736 1.00 91.44 72 HIS A N 1
ATOM 578 C CA . HIS A 1 72 ? -1.739 7.687 10.944 1.00 91.44 72 HIS A CA 1
ATOM 579 C C . HIS A 1 72 ? -2.449 7.170 12.213 1.00 91.44 72 HIS A C 1
ATOM 581 O O . HIS A 1 72 ? -3.686 7.156 12.236 1.00 91.44 72 HIS A O 1
ATOM 587 N N . PRO A 1 73 ? -1.720 6.822 13.293 1.00 92.75 73 PRO A N 1
ATOM 588 C CA . PRO A 1 73 ? -2.291 6.213 14.497 1.00 92.75 73 PRO A CA 1
ATOM 589 C C . PRO A 1 73 ? -3.470 6.992 15.090 1.00 92.75 73 PRO A C 1
ATOM 591 O O . PRO A 1 73 ? -4.483 6.401 15.459 1.00 92.75 73 PRO A O 1
ATOM 594 N N . ASP A 1 74 ? -3.380 8.325 15.114 1.00 93.75 74 ASP A N 1
ATOM 595 C CA . ASP A 1 74 ? -4.477 9.187 15.578 1.00 93.75 74 ASP A CA 1
ATOM 596 C C . ASP A 1 74 ? -5.752 9.023 14.726 1.00 93.75 74 ASP A C 1
ATOM 598 O O . ASP A 1 74 ? -6.858 8.871 15.249 1.00 93.75 74 ASP A O 1
ATOM 602 N N . LYS A 1 75 ? -5.609 8.959 13.397 1.00 94.56 75 LYS A N 1
ATOM 603 C CA . LYS A 1 75 ? -6.746 8.781 12.485 1.00 94.56 75 LYS A CA 1
ATOM 604 C C . LYS A 1 75 ? -7.323 7.376 12.547 1.00 94.56 75 LYS A C 1
ATOM 606 O O . LYS A 1 75 ? -8.538 7.232 12.448 1.00 94.56 75 LYS A O 1
ATOM 611 N N . VAL A 1 76 ? -6.494 6.361 12.765 1.00 94.50 76 VAL A N 1
ATOM 612 C CA . VAL A 1 76 ? -6.946 4.977 12.967 1.00 94.50 76 VAL A CA 1
ATOM 613 C C . VAL A 1 76 ? -7.766 4.866 14.251 1.00 94.50 76 VAL A C 1
ATOM 615 O O . VAL A 1 76 ? -8.872 4.332 14.230 1.00 94.50 76 VAL A O 1
ATOM 618 N N . ALA A 1 77 ? -7.289 5.452 15.352 1.00 92.44 77 ALA A N 1
ATOM 619 C CA . ALA A 1 77 ? -8.032 5.482 16.608 1.00 92.44 77 ALA A CA 1
ATOM 620 C C . ALA A 1 77 ? -9.375 6.225 16.472 1.00 92.44 77 ALA A C 1
ATOM 622 O O . ALA A 1 77 ? -10.387 5.776 17.015 1.00 92.44 77 ALA A O 1
ATOM 623 N N . GLN A 1 78 ? -9.406 7.341 15.734 1.00 93.50 78 GLN A N 1
ATOM 624 C CA . GLN A 1 78 ? -10.641 8.078 15.436 1.00 93.50 78 GLN A CA 1
ATOM 625 C C . GLN A 1 78 ? -11.615 7.248 14.588 1.00 93.50 78 GLN A C 1
ATOM 627 O O . GLN A 1 78 ? -12.798 7.186 14.923 1.00 93.50 78 GLN A O 1
ATOM 632 N N . LYS A 1 79 ? -11.126 6.575 13.537 1.00 94.19 79 LYS A N 1
ATOM 633 C CA . LYS A 1 79 ? -11.937 5.697 12.678 1.00 94.19 79 LYS A CA 1
ATOM 634 C C . LYS A 1 79 ? -12.561 4.549 13.466 1.00 94.19 79 LYS A C 1
ATOM 636 O O . LYS A 1 79 ? -13.775 4.411 13.429 1.00 94.19 79 LYS A O 1
ATOM 641 N N . LEU A 1 80 ? -11.784 3.832 14.280 1.00 91.44 80 LEU A N 1
ATOM 642 C CA . LEU A 1 80 ? -12.309 2.751 15.124 1.00 91.44 80 LEU A CA 1
ATOM 643 C C . LEU A 1 80 ? -13.409 3.225 16.080 1.00 91.44 80 LEU A C 1
ATOM 645 O O . LEU A 1 80 ? -14.412 2.543 16.284 1.00 91.44 80 LEU A O 1
ATOM 649 N N . LYS A 1 81 ? -13.234 4.404 16.689 1.00 91.75 81 LYS A N 1
ATOM 650 C CA . LYS A 1 81 ? -14.266 4.998 17.551 1.00 91.75 81 LYS A CA 1
ATOM 651 C C . LYS A 1 81 ? -15.528 5.322 16.751 1.00 91.75 81 LYS A C 1
ATOM 653 O O . LYS A 1 81 ? -16.624 5.017 17.215 1.00 91.75 81 LYS A O 1
ATOM 658 N N . ALA A 1 82 ? -15.381 5.912 15.566 1.00 92.12 82 ALA A N 1
ATOM 659 C CA . ALA A 1 82 ? -16.502 6.238 14.690 1.00 92.12 82 ALA A CA 1
ATOM 660 C C . ALA A 1 82 ? -17.245 4.980 14.209 1.00 92.12 82 ALA A C 1
ATOM 662 O O . ALA A 1 82 ? -18.471 4.944 14.274 1.00 92.12 82 ALA A O 1
ATOM 663 N N . GLU A 1 83 ? -16.520 3.930 13.819 1.00 90.50 83 GLU A N 1
ATOM 664 C CA . GLU A 1 83 ? -17.068 2.630 13.413 1.00 90.50 83 GLU A CA 1
ATOM 665 C C . GLU A 1 83 ? -17.834 1.958 14.554 1.00 90.50 83 GLU A C 1
ATOM 667 O O . GLU A 1 83 ? -18.953 1.496 14.347 1.00 90.50 83 GLU A O 1
ATOM 672 N N . ARG A 1 84 ? -17.308 1.982 15.788 1.00 89.25 84 ARG A N 1
ATOM 673 C CA . ARG A 1 84 ? -18.044 1.500 16.973 1.00 89.25 84 ARG A CA 1
ATOM 674 C C . ARG A 1 84 ? -19.350 2.265 17.186 1.00 89.25 84 ARG A C 1
ATOM 676 O O . ARG A 1 84 ? -20.375 1.653 17.474 1.00 89.25 84 ARG A O 1
ATOM 683 N N . ILE A 1 85 ? -19.326 3.593 17.058 1.00 89.75 85 ILE A N 1
ATOM 684 C CA . ILE A 1 85 ? -20.527 4.429 17.212 1.00 89.75 85 ILE A CA 1
ATOM 685 C C . ILE A 1 85 ? -21.540 4.121 16.102 1.00 89.75 85 ILE A C 1
ATOM 687 O O . ILE A 1 85 ? -22.734 4.020 16.382 1.00 89.75 85 ILE A O 1
ATOM 691 N N . ALA A 1 86 ? -21.078 3.948 14.862 1.00 90.19 86 ALA A N 1
ATOM 692 C CA . ALA A 1 86 ? -21.921 3.582 13.730 1.00 90.19 86 ALA A CA 1
ATOM 693 C C . ALA A 1 86 ? -22.541 2.187 13.913 1.00 90.19 86 ALA A C 1
ATOM 695 O O . ALA A 1 86 ? -23.755 2.053 13.795 1.00 90.19 86 ALA A O 1
ATOM 696 N N . ALA A 1 87 ? -21.750 1.185 14.308 1.00 87.50 87 ALA A N 1
ATOM 697 C CA . ALA A 1 87 ? -22.223 -0.171 14.594 1.00 87.50 87 ALA A CA 1
ATOM 698 C C . ALA A 1 87 ? -23.250 -0.195 15.736 1.00 87.50 87 ALA A C 1
ATOM 700 O O . ALA A 1 87 ? -24.267 -0.878 15.640 1.00 87.50 87 ALA A O 1
ATOM 701 N N . LYS A 1 88 ? -23.039 0.615 16.786 1.00 87.25 88 LYS A N 1
ATOM 702 C CA . LYS A 1 88 ? -24.015 0.790 17.871 1.00 87.25 88 LYS A CA 1
ATOM 703 C C . LYS A 1 88 ? -25.341 1.363 17.363 1.00 87.25 88 LYS A C 1
ATOM 705 O O . LYS A 1 88 ? -26.392 0.893 17.780 1.00 87.25 88 LYS A O 1
ATOM 710 N N . LYS A 1 89 ? -25.303 2.364 16.476 1.00 87.31 89 LYS A N 1
ATOM 711 C CA . LYS A 1 89 ? -26.514 2.951 15.873 1.00 87.31 89 LYS A CA 1
ATOM 712 C C . LYS A 1 89 ? -27.226 1.978 14.930 1.00 87.31 89 LYS A C 1
ATOM 714 O O . LYS A 1 89 ? -28.448 1.960 14.907 1.00 87.31 89 LYS A O 1
ATOM 719 N N . ALA A 1 90 ? -26.467 1.188 14.176 1.00 86.31 90 ALA A N 1
ATOM 720 C CA . ALA A 1 90 ? -26.987 0.218 13.215 1.00 86.31 90 ALA A CA 1
ATOM 721 C C . ALA A 1 90 ? -27.462 -1.099 13.858 1.00 86.31 90 ALA A C 1
ATOM 723 O O . ALA A 1 90 ? -28.021 -1.942 13.165 1.00 86.31 90 ALA A O 1
ATOM 724 N N . GLY A 1 91 ? -27.222 -1.309 15.158 1.00 81.44 91 GLY A N 1
ATOM 725 C CA . GLY A 1 91 ? -27.548 -2.568 15.835 1.00 81.44 91 GLY A CA 1
ATOM 726 C C . GLY A 1 91 ? -26.745 -3.767 15.315 1.00 81.44 91 GLY A C 1
ATOM 727 O O . GLY A 1 91 ? -27.159 -4.908 15.502 1.00 81.44 91 GLY A O 1
ATOM 728 N N . THR A 1 92 ? -25.609 -3.528 14.651 1.00 80.38 92 THR A N 1
ATOM 729 C CA . THR A 1 92 ? -24.788 -4.588 14.059 1.00 80.38 92 THR A CA 1
ATOM 730 C C . THR A 1 92 ? -24.124 -5.404 15.159 1.00 80.38 92 THR A C 1
ATOM 732 O O . THR A 1 92 ? -23.309 -4.891 15.930 1.00 80.38 92 THR A O 1
ATOM 735 N N . PHE A 1 93 ? -24.449 -6.692 15.223 1.00 79.00 93 PHE A N 1
ATOM 736 C CA . PHE A 1 93 ? -23.778 -7.619 16.121 1.00 79.00 93 PHE A CA 1
ATOM 737 C C . PHE A 1 93 ? -22.408 -7.997 15.555 1.00 79.00 93 PHE A C 1
ATOM 739 O O . PHE A 1 93 ? -22.308 -8.522 14.448 1.00 79.00 93 PHE A O 1
ATOM 746 N N . ILE A 1 94 ? -21.355 -7.744 16.332 1.00 76.31 94 ILE A N 1
ATOM 747 C CA . ILE A 1 94 ? -19.992 -8.172 16.016 1.00 76.31 94 ILE A CA 1
ATOM 748 C C . ILE A 1 94 ? -19.607 -9.245 17.043 1.00 76.31 94 ILE A C 1
ATOM 750 O O . ILE A 1 94 ? -19.562 -8.940 18.242 1.00 76.31 94 ILE A O 1
ATOM 754 N N . PRO A 1 95 ? -19.338 -10.494 16.621 1.00 79.19 95 PRO A N 1
ATOM 755 C CA . PRO A 1 95 ? -18.999 -11.567 17.546 1.00 79.19 95 PRO A CA 1
ATOM 756 C C . PRO A 1 95 ? -17.738 -11.214 18.347 1.00 79.19 95 PRO A C 1
ATOM 758 O O . PRO A 1 95 ? -16.737 -10.760 17.799 1.00 79.19 95 PRO A O 1
ATOM 761 N N . GLY A 1 96 ? -17.797 -11.400 19.667 1.00 78.38 96 GLY A N 1
ATOM 762 C CA . GLY A 1 96 ? -16.667 -11.153 20.571 1.00 78.38 96 GLY A CA 1
ATOM 763 C C . GLY A 1 96 ? -16.387 -9.682 20.910 1.00 78.38 96 GLY A C 1
ATOM 764 O O . GLY A 1 96 ? -15.477 -9.416 21.693 1.00 78.38 96 GLY A O 1
ATOM 765 N N . VAL A 1 97 ? -17.165 -8.722 20.392 1.00 79.88 97 VAL A N 1
ATOM 766 C CA . VAL A 1 97 ? -16.938 -7.285 20.613 1.00 79.88 97 VAL A CA 1
ATOM 767 C C . VAL A 1 97 ? -18.157 -6.630 21.264 1.00 79.88 97 VAL A C 1
ATOM 769 O O . VAL A 1 97 ? -19.254 -6.607 20.713 1.00 79.88 97 VAL A O 1
ATOM 772 N N . ASN A 1 98 ? -17.970 -6.024 22.441 1.00 79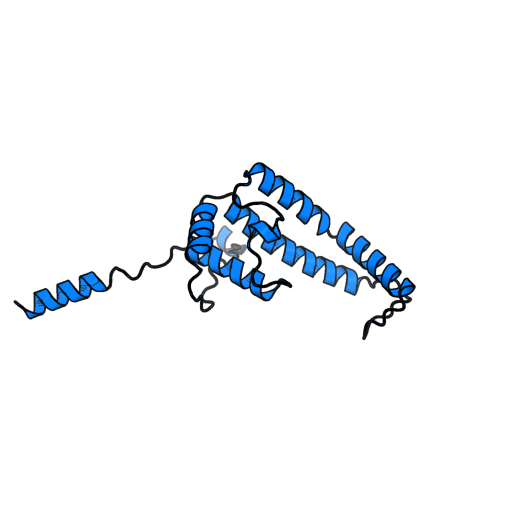.81 98 ASN A N 1
ATOM 773 C CA . ASN A 1 98 ? -19.047 -5.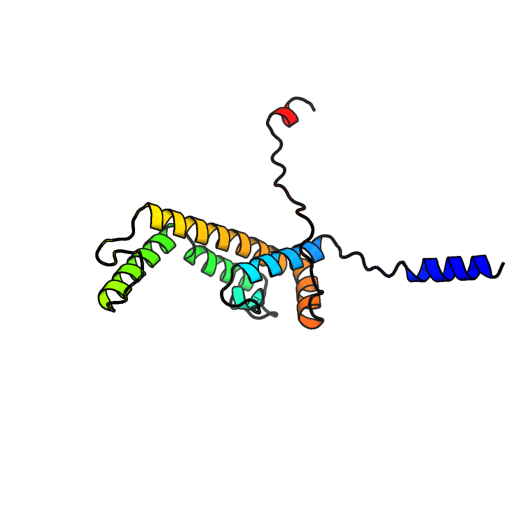296 23.116 1.00 79.81 98 ASN A CA 1
ATOM 774 C C . ASN A 1 98 ? -19.206 -3.880 22.539 1.00 79.81 98 ASN A C 1
ATOM 776 O O . ASN A 1 98 ? -18.567 -2.945 23.027 1.00 79.81 98 ASN A O 1
ATOM 780 N N . ILE A 1 99 ? -20.086 -3.728 21.544 1.00 81.38 99 ILE A N 1
ATOM 781 C CA . ILE A 1 99 ? -20.385 -2.471 20.829 1.00 81.38 99 ILE A CA 1
ATOM 782 C C . ILE A 1 99 ? -20.882 -1.317 21.719 1.00 81.38 99 ILE A C 1
ATOM 784 O O . ILE A 1 99 ? -20.785 -0.158 21.323 1.00 81.38 99 ILE A O 1
ATOM 788 N N . ASN A 1 100 ? -21.371 -1.593 22.935 1.00 80.06 100 ASN A N 1
ATOM 789 C CA . ASN A 1 100 ? -21.863 -0.549 23.841 1.00 80.06 100 ASN A CA 1
ATOM 790 C C . ASN A 1 100 ? -20.737 0.241 24.514 1.00 80.06 100 ASN A C 1
ATOM 792 O O . ASN A 1 100 ? -20.963 1.368 24.958 1.00 80.06 100 ASN A O 1
ATOM 796 N N . LYS A 1 101 ? -19.536 -0.341 24.589 1.00 84.12 101 LYS A N 1
ATOM 797 C CA . LYS A 1 101 ? -18.348 0.283 25.178 1.00 84.12 101 LYS A CA 1
ATOM 798 C C . LYS A 1 101 ? -17.471 0.912 24.086 1.00 84.12 101 LYS A C 1
ATOM 800 O O . LYS A 1 101 ? -17.465 0.415 22.957 1.00 84.12 101 LYS A O 1
ATOM 805 N N . PRO A 1 102 ? -16.713 1.981 24.392 1.00 85.38 102 PRO A N 1
ATOM 806 C CA . PRO A 1 102 ? -15.703 2.491 23.468 1.00 85.38 102 PRO A CA 1
ATOM 807 C C . PRO A 1 102 ? -14.618 1.429 23.190 1.00 85.38 102 PRO A C 1
ATOM 809 O O . PRO A 1 102 ? -14.444 0.519 24.008 1.00 85.38 102 PRO A O 1
ATOM 812 N N . PRO A 1 103 ? -13.880 1.537 22.064 1.00 87.75 103 PRO A N 1
ATOM 813 C CA . PRO A 1 103 ? -12.800 0.608 21.758 1.00 87.75 103 PRO A CA 1
ATOM 814 C C . PRO A 1 103 ? -11.755 0.574 22.876 1.00 87.75 103 PRO A C 1
ATOM 816 O O . PRO A 1 103 ? -11.349 1.615 23.399 1.00 87.75 103 PRO A O 1
ATOM 819 N N . SER A 1 104 ? -11.309 -0.629 23.226 1.00 90.88 104 SER A N 1
ATOM 820 C CA . SER A 1 104 ? -10.273 -0.834 24.240 1.00 90.88 104 SER A CA 1
ATOM 821 C C . SER A 1 104 ? -8.905 -0.377 23.729 1.00 90.88 104 SER A C 1
ATOM 823 O O . SER A 1 104 ? -8.610 -0.467 22.538 1.00 90.88 104 SER A O 1
ATOM 825 N N . GLN A 1 105 ? -8.002 0.023 24.631 1.00 91.19 105 GLN A N 1
ATOM 826 C CA . GLN A 1 105 ? -6.632 0.392 24.258 1.00 91.19 105 GLN A CA 1
ATOM 827 C C . GLN A 1 105 ? -5.892 -0.749 23.541 1.00 91.19 105 GLN A C 1
ATOM 829 O O . GLN A 1 105 ? -5.061 -0.494 22.671 1.00 91.19 105 GLN A O 1
ATOM 834 N N . LYS A 1 106 ? -6.200 -2.010 23.876 1.00 91.25 106 LYS A N 1
ATOM 835 C CA . LYS A 1 106 ? -5.636 -3.182 23.186 1.00 91.25 106 LYS A CA 1
ATOM 836 C C . LYS A 1 106 ? -6.103 -3.264 21.730 1.00 91.25 106 LYS A C 1
ATOM 838 O O . LYS A 1 106 ? -5.283 -3.509 20.854 1.00 91.25 106 LYS A O 1
ATOM 843 N N . GLU A 1 107 ? -7.384 -3.002 21.477 1.00 90.94 107 GLU A N 1
ATOM 844 C CA . GLU A 1 107 ? -7.966 -2.990 20.127 1.00 90.94 107 GLU A CA 1
ATOM 845 C C . GLU A 1 107 ? -7.384 -1.845 19.293 1.00 90.94 107 GLU A C 1
ATOM 847 O O . GLU A 1 107 ? -6.985 -2.054 18.152 1.00 90.94 107 GLU A O 1
ATOM 852 N N . ILE A 1 108 ? -7.249 -0.654 19.891 1.00 92.56 108 ILE A N 1
ATOM 853 C CA . ILE A 1 108 ? -6.641 0.506 19.228 1.00 92.56 108 ILE A CA 1
ATOM 854 C C . ILE A 1 108 ? -5.193 0.196 18.843 1.00 92.56 108 ILE A C 1
ATOM 856 O O . ILE A 1 108 ? -4.811 0.409 17.698 1.00 92.56 108 ILE A O 1
ATOM 860 N N . ARG A 1 109 ? -4.389 -0.349 19.764 1.00 94.12 109 ARG A N 1
ATOM 861 C CA . ARG A 1 109 ? -2.995 -0.730 19.476 1.00 94.12 109 ARG A CA 1
ATOM 862 C C . ARG A 1 109 ? -2.897 -1.786 18.377 1.00 94.12 109 ARG A C 1
ATOM 864 O O . ARG A 1 109 ? -2.029 -1.673 17.519 1.00 94.12 109 ARG A O 1
ATOM 871 N N . ALA A 1 110 ? -3.777 -2.788 18.389 1.00 94.06 110 ALA A N 1
ATOM 872 C CA . ALA A 1 110 ? -3.809 -3.815 17.353 1.00 94.06 110 ALA A CA 1
ATOM 873 C C . ALA A 1 110 ? -4.132 -3.215 15.976 1.00 94.06 110 ALA A C 1
ATOM 875 O O . ALA A 1 110 ? -3.421 -3.483 15.012 1.00 94.06 110 ALA A O 1
ATOM 876 N N . ALA A 1 111 ? -5.134 -2.340 15.891 1.00 93.06 111 ALA A N 1
ATOM 877 C CA . ALA A 1 111 ? -5.481 -1.670 14.642 1.00 93.06 111 ALA A CA 1
ATOM 878 C C . ALA A 1 111 ? -4.387 -0.713 14.154 1.00 93.06 111 ALA A C 1
ATOM 880 O O . ALA A 1 111 ? -4.118 -0.652 12.958 1.00 93.06 111 ALA A O 1
ATOM 881 N N . VAL A 1 112 ? -3.723 0.005 15.066 1.00 94.50 112 VAL A N 1
ATOM 882 C CA . VAL A 1 112 ? -2.562 0.843 14.730 1.00 94.50 112 VAL A CA 1
ATOM 883 C C . VAL A 1 112 ? -1.438 -0.012 14.154 1.00 94.50 112 VAL A C 1
ATOM 885 O O . VAL A 1 112 ? -0.908 0.337 13.107 1.00 94.50 112 VAL A O 1
ATOM 888 N N . LYS A 1 113 ? -1.132 -1.164 14.763 1.00 93.94 113 LYS A N 1
ATOM 889 C CA . LYS A 1 113 ? -0.122 -2.092 14.240 1.00 93.94 113 LYS A CA 1
ATOM 890 C C . LYS A 1 113 ? -0.464 -2.565 12.822 1.00 93.94 113 LYS A C 1
ATOM 892 O O . LYS A 1 113 ? 0.385 -2.522 11.940 1.00 93.94 113 LYS A O 1
ATOM 897 N N . VAL A 1 114 ? -1.717 -2.953 12.578 1.00 92.06 114 VAL A N 1
ATOM 898 C CA . VAL A 1 114 ? -2.180 -3.346 11.234 1.00 92.06 114 VAL A CA 1
ATOM 899 C C . VAL A 1 114 ? -2.045 -2.185 10.239 1.00 92.06 114 VAL A C 1
ATOM 901 O O . VAL A 1 114 ? -1.606 -2.381 9.105 1.00 92.06 114 VAL A O 1
ATOM 904 N N . ALA A 1 115 ? -2.371 -0.959 10.654 1.00 92.56 115 ALA A N 1
ATOM 905 C CA . ALA A 1 115 ? -2.220 0.228 9.816 1.00 92.56 115 ALA A CA 1
ATOM 906 C C . ALA A 1 115 ? -0.747 0.560 9.509 1.00 92.56 115 ALA A C 1
ATOM 908 O O . ALA A 1 115 ? -0.437 0.913 8.371 1.00 92.56 115 ALA A O 1
ATOM 909 N N . GLU A 1 116 ? 0.160 0.397 10.474 1.00 92.12 116 GLU A N 1
ATOM 910 C CA . GLU A 1 116 ? 1.608 0.562 10.291 1.00 92.12 116 GLU A CA 1
ATOM 911 C C . GLU A 1 116 ? 2.175 -0.464 9.304 1.00 92.12 116 GLU A C 1
ATOM 913 O O . GLU A 1 116 ? 2.931 -0.106 8.400 1.00 92.12 116 GLU A O 1
ATOM 918 N N . GLU A 1 117 ? 1.770 -1.730 9.420 1.00 90.62 117 GLU A N 1
ATOM 919 C CA . GLU A 1 117 ? 2.152 -2.776 8.467 1.00 90.62 117 GLU A CA 1
ATOM 920 C C . GLU A 1 117 ? 1.591 -2.498 7.063 1.00 90.62 117 GLU A C 1
ATOM 922 O O . GLU A 1 117 ? 2.230 -2.784 6.050 1.00 90.62 117 GLU A O 1
ATOM 927 N N . ARG A 1 118 ? 0.387 -1.930 6.953 1.00 89.62 118 ARG A N 1
ATOM 928 C CA . ARG A 1 118 ? -0.149 -1.493 5.656 1.00 89.62 118 ARG A CA 1
ATOM 929 C C . ARG A 1 118 ? 0.658 -0.325 5.091 1.00 89.62 118 ARG A C 1
ATOM 931 O O . ARG A 1 118 ? 0.954 -0.299 3.898 1.00 89.62 118 ARG A O 1
ATOM 938 N N . GLN A 1 119 ? 1.041 0.627 5.937 1.00 91.75 119 GLN A N 1
ATOM 939 C CA . GLN A 1 119 ? 1.851 1.775 5.540 1.00 91.75 119 GLN A CA 1
ATOM 940 C C . GLN A 1 119 ? 3.251 1.356 5.072 1.00 91.75 119 GLN A C 1
ATOM 942 O O . GLN A 1 119 ? 3.747 1.919 4.097 1.00 91.75 119 GLN A O 1
ATOM 947 N N . SER A 1 120 ? 3.879 0.370 5.722 1.00 90.69 120 SER A N 1
ATOM 948 C CA . SER A 1 120 ? 5.195 -0.134 5.314 1.00 90.69 120 SER A CA 1
ATOM 949 C C . SER A 1 120 ? 5.156 -0.812 3.943 1.00 90.69 120 SER A C 1
ATOM 951 O O . SER A 1 120 ? 6.049 -0.598 3.133 1.00 90.69 120 SER A O 1
ATOM 953 N N . ARG A 1 121 ? 4.094 -1.558 3.626 1.00 88.44 121 ARG A N 1
ATOM 954 C CA . ARG A 1 121 ? 3.906 -2.132 2.282 1.00 88.44 121 ARG A CA 1
ATOM 955 C C . ARG A 1 121 ? 3.678 -1.041 1.233 1.00 88.44 121 ARG A C 1
ATOM 957 O O . ARG A 1 121 ? 4.288 -1.058 0.169 1.00 88.44 121 ARG A O 1
ATOM 964 N N . LEU A 1 122 ? 2.856 -0.039 1.547 1.00 90.75 122 LEU A N 1
ATOM 965 C CA . LEU A 1 122 ? 2.599 1.085 0.640 1.00 90.75 122 LEU A CA 1
ATOM 966 C C . LEU A 1 122 ? 3.842 1.939 0.368 1.00 90.75 122 LEU A C 1
ATOM 968 O O . LEU A 1 122 ? 3.964 2.500 -0.721 1.00 90.75 122 LEU A O 1
ATOM 972 N N . SER A 1 123 ? 4.766 2.061 1.325 1.00 91.31 123 SER A N 1
ATOM 973 C CA . SER A 1 123 ? 6.017 2.783 1.085 1.00 91.31 123 SER A CA 1
ATOM 974 C C . SER A 1 123 ? 6.930 2.036 0.113 1.00 91.31 123 SER A C 1
ATOM 976 O O . SER A 1 123 ? 7.558 2.685 -0.722 1.00 91.31 123 SER A O 1
ATOM 978 N N . LEU A 1 124 ? 6.945 0.699 0.148 1.00 90.62 124 LEU A N 1
ATOM 979 C CA . LEU A 1 124 ? 7.647 -0.118 -0.845 1.00 90.62 124 LEU A CA 1
ATOM 980 C C . LEU A 1 124 ? 7.058 0.077 -2.247 1.00 90.62 124 LEU A C 1
ATOM 982 O O . LEU A 1 124 ? 7.795 0.356 -3.188 1.00 90.62 124 LEU A O 1
ATOM 986 N N . VAL A 1 125 ? 5.727 0.042 -2.370 1.00 90.81 125 VAL A N 1
ATOM 987 C CA . VAL A 1 125 ? 5.030 0.314 -3.641 1.00 90.81 125 VAL A CA 1
ATOM 988 C C . VAL A 1 125 ? 5.384 1.695 -4.184 1.00 90.81 125 VAL A C 1
ATOM 990 O O . VAL A 1 125 ? 5.708 1.847 -5.360 1.00 90.81 125 VAL A O 1
ATOM 993 N N . ARG A 1 126 ? 5.359 2.717 -3.321 1.00 93.06 126 ARG A N 1
ATOM 994 C CA . ARG A 1 126 ? 5.749 4.077 -3.700 1.00 93.06 126 ARG A CA 1
ATOM 995 C C . ARG A 1 126 ? 7.181 4.114 -4.239 1.00 93.06 126 ARG A C 1
ATOM 997 O O . ARG A 1 126 ? 7.418 4.815 -5.220 1.00 93.06 126 ARG A O 1
ATOM 1004 N N . ASN A 1 127 ? 8.115 3.403 -3.610 1.00 91.25 127 ASN A N 1
ATOM 1005 C CA . ASN A 1 127 ? 9.510 3.378 -4.047 1.00 91.25 127 ASN A CA 1
ATOM 1006 C C . ASN A 1 127 ? 9.654 2.741 -5.436 1.00 91.25 127 ASN A C 1
ATOM 1008 O O . ASN A 1 127 ? 10.300 3.351 -6.284 1.00 91.25 127 ASN A O 1
ATOM 1012 N N . ILE A 1 128 ? 8.968 1.619 -5.698 1.00 90.81 128 ILE A N 1
ATOM 1013 C CA . ILE A 1 128 ? 8.939 0.981 -7.026 1.00 90.81 128 ILE A CA 1
ATOM 1014 C C . ILE A 1 128 ? 8.419 1.964 -8.078 1.00 90.81 128 ILE A C 1
ATOM 1016 O O . ILE A 1 128 ? 9.075 2.215 -9.084 1.00 90.81 128 ILE A O 1
ATOM 1020 N N . LEU A 1 129 ? 7.252 2.567 -7.829 1.00 91.94 129 LEU A N 1
ATOM 1021 C CA . LEU A 1 129 ? 6.597 3.455 -8.796 1.00 91.94 129 LEU A CA 1
ATOM 1022 C C . LEU A 1 129 ? 7.328 4.789 -9.010 1.00 91.94 129 LEU A C 1
ATOM 1024 O O . LEU A 1 129 ? 7.124 5.439 -10.033 1.00 91.94 129 LEU A O 1
ATOM 1028 N N . SER A 1 130 ? 8.138 5.229 -8.045 1.00 89.50 130 SER A N 1
ATOM 1029 C CA . SER A 1 130 ? 8.921 6.469 -8.167 1.00 89.50 130 SER A CA 1
ATOM 1030 C C . SER A 1 130 ? 10.314 6.233 -8.756 1.00 89.50 130 SER A C 1
ATOM 1032 O O . SER A 1 130 ? 10.985 7.202 -9.104 1.00 89.50 130 SER A O 1
ATOM 1034 N N . GLY A 1 131 ? 10.770 4.980 -8.807 1.00 89.38 131 GLY A N 1
ATOM 1035 C CA . GLY A 1 131 ? 12.100 4.596 -9.263 1.00 89.38 131 GLY A CA 1
ATOM 1036 C C . GLY A 1 131 ? 12.121 4.037 -10.691 1.00 89.38 131 GLY A C 1
ATOM 1037 O O . GLY A 1 131 ? 11.079 3.919 -11.337 1.00 89.38 131 GLY A O 1
ATOM 1038 N N . PRO A 1 132 ? 13.309 3.631 -11.177 1.00 88.31 132 PRO A N 1
ATOM 1039 C CA . PRO A 1 132 ? 13.463 2.968 -12.477 1.00 88.31 132 PRO A CA 1
ATOM 1040 C C . PRO A 1 132 ? 12.798 1.579 -12.525 1.00 88.31 132 PRO A C 1
ATOM 1042 O O . PRO A 1 132 ? 12.613 1.001 -13.592 1.00 88.31 132 PRO A O 1
ATOM 1045 N N . GLU A 1 133 ? 12.417 1.031 -11.369 1.00 89.19 133 GLU A N 1
ATOM 1046 C CA . GLU A 1 133 ? 11.686 -0.233 -11.250 1.00 89.19 133 GLU A CA 1
ATOM 1047 C C . GLU A 1 133 ? 10.255 -0.145 -11.795 1.00 89.19 133 GLU A C 1
ATOM 1049 O O . GLU A 1 133 ? 9.672 -1.175 -12.139 1.00 89.19 133 GLU A O 1
ATOM 1054 N N . ARG A 1 134 ? 9.701 1.069 -11.938 1.00 91.94 134 ARG A N 1
ATOM 1055 C CA . ARG A 1 134 ? 8.384 1.297 -12.541 1.00 91.94 134 ARG A CA 1
ATOM 1056 C C . ARG A 1 134 ? 8.289 0.702 -13.944 1.00 91.94 134 ARG A C 1
ATOM 1058 O O . ARG A 1 134 ? 7.318 0.014 -14.233 1.00 91.94 134 ARG A O 1
ATOM 1065 N N . ASP A 1 135 ? 9.308 0.889 -14.781 1.00 91.38 135 ASP A N 1
ATOM 1066 C CA . ASP A 1 135 ? 9.297 0.379 -16.158 1.00 91.38 135 ASP A CA 1
ATOM 1067 C C . ASP A 1 135 ? 9.272 -1.156 -16.192 1.00 91.38 135 ASP A C 1
ATOM 1069 O O . ASP A 1 135 ? 8.602 -1.767 -17.030 1.00 91.38 135 ASP A O 1
ATOM 1073 N N . ARG A 1 136 ? 9.963 -1.794 -15.236 1.00 90.88 136 ARG A N 1
ATOM 1074 C CA . ARG A 1 136 ? 9.958 -3.254 -15.066 1.00 90.88 136 ARG A CA 1
ATOM 1075 C C . ARG A 1 136 ? 8.596 -3.734 -14.582 1.00 90.88 136 ARG A C 1
ATOM 1077 O O . ARG A 1 136 ? 8.050 -4.689 -15.131 1.00 90.88 136 ARG A O 1
ATOM 1084 N N . TYR A 1 137 ? 8.007 -3.035 -13.615 1.00 91.19 137 TYR A N 1
ATOM 1085 C CA . TYR A 1 137 ? 6.645 -3.301 -13.166 1.00 91.19 137 TYR A CA 1
ATOM 1086 C C . TYR A 1 137 ? 5.635 -3.193 -14.319 1.00 91.19 137 TYR A C 1
ATOM 1088 O O . TYR A 1 137 ? 4.849 -4.115 -14.529 1.00 91.19 137 TYR A O 1
ATOM 1096 N N . ASP A 1 138 ? 5.712 -2.133 -15.126 1.00 92.44 138 ASP A N 1
ATOM 1097 C CA . ASP A 1 138 ? 4.835 -1.905 -16.279 1.00 92.44 138 ASP A CA 1
ATOM 1098 C C . ASP A 1 138 ? 5.050 -2.939 -17.395 1.00 92.44 138 ASP A C 1
ATOM 1100 O O . ASP A 1 138 ? 4.122 -3.269 -18.139 1.00 92.44 138 ASP A O 1
ATOM 1104 N N . HIS A 1 139 ? 6.265 -3.474 -17.533 1.00 90.69 139 HIS A N 1
ATOM 1105 C CA . HIS A 1 139 ? 6.537 -4.615 -18.403 1.00 90.69 139 HIS A CA 1
ATOM 1106 C C . HIS A 1 139 ? 5.797 -5.871 -17.919 1.00 90.69 139 HIS A C 1
ATOM 1108 O O . HIS A 1 139 ? 5.113 -6.515 -18.714 1.00 90.69 139 HIS A O 1
ATOM 1114 N N . PHE A 1 140 ? 5.878 -6.213 -16.630 1.00 88.25 140 PHE A N 1
ATOM 1115 C CA . PHE A 1 140 ? 5.165 -7.375 -16.080 1.00 88.25 140 PHE A CA 1
ATOM 1116 C C . PHE A 1 140 ? 3.647 -7.183 -16.041 1.00 88.25 140 PHE A C 1
ATOM 1118 O O . PHE A 1 140 ? 2.900 -8.147 -16.196 1.00 88.25 140 PHE A O 1
ATOM 1125 N N . LEU A 1 141 ? 3.171 -5.945 -15.907 1.00 89.50 141 LEU A N 1
ATOM 1126 C CA . LEU A 1 141 ? 1.747 -5.638 -15.979 1.00 89.50 141 LEU A CA 1
ATOM 1127 C C . LEU A 1 141 ? 1.174 -5.910 -17.379 1.00 89.50 141 LEU A C 1
ATOM 1129 O O . LEU A 1 141 ? 0.057 -6.405 -17.492 1.00 89.50 141 LEU A O 1
ATOM 1133 N N . ARG A 1 142 ? 1.945 -5.630 -18.440 1.00 87.88 142 ARG A N 1
ATOM 1134 C CA . ARG A 1 142 ? 1.533 -5.861 -19.838 1.00 87.88 142 ARG A CA 1
ATOM 1135 C C . ARG A 1 142 ? 1.720 -7.303 -20.302 1.00 87.88 142 ARG A C 1
ATOM 1137 O O . ARG A 1 142 ? 0.859 -7.828 -20.997 1.00 87.88 142 ARG A O 1
ATOM 1144 N N . ASN A 1 143 ? 2.839 -7.926 -19.939 1.00 86.88 143 ASN A N 1
ATOM 1145 C CA . ASN A 1 143 ? 3.206 -9.267 -20.410 1.00 86.88 143 ASN A CA 1
ATOM 1146 C C . ASN A 1 143 ? 2.719 -10.392 -19.489 1.00 86.88 143 ASN A C 1
ATOM 1148 O O . ASN A 1 143 ? 2.820 -11.568 -19.833 1.00 86.88 143 ASN A O 1
ATOM 1152 N N . GLY A 1 144 ? 2.201 -10.035 -18.316 1.00 84.25 144 GLY A N 1
ATOM 1153 C CA . GLY A 1 144 ? 1.885 -10.976 -17.261 1.00 84.25 144 GLY A CA 1
ATOM 1154 C C . GLY A 1 144 ? 3.073 -11.221 -16.335 1.00 84.25 144 GLY A C 1
ATOM 1155 O O . GLY A 1 144 ? 4.248 -11.079 -16.685 1.00 84.25 144 GLY A O 1
ATOM 1156 N N . PHE A 1 145 ? 2.737 -11.595 -15.108 1.00 83.38 145 PHE A N 1
ATOM 1157 C CA . PHE A 1 145 ? 3.716 -11.944 -14.094 1.00 83.38 145 PHE A CA 1
ATOM 1158 C C . PHE A 1 145 ? 3.994 -13.448 -14.137 1.00 83.38 145 PHE A C 1
ATOM 1160 O O . PHE A 1 145 ? 3.047 -14.233 -14.239 1.00 83.38 145 PHE A O 1
ATOM 1167 N N . PRO A 1 146 ? 5.260 -13.868 -14.006 1.00 79.75 146 PRO A N 1
ATOM 1168 C CA . PRO A 1 146 ? 5.592 -15.281 -13.926 1.00 79.75 146 PRO A CA 1
ATOM 1169 C C . PRO A 1 146 ? 5.023 -15.914 -12.647 1.00 79.75 146 PRO A C 1
ATOM 1171 O O . PRO A 1 146 ? 4.760 -15.232 -11.655 1.00 79.75 146 PRO A O 1
ATOM 1174 N N . ALA A 1 147 ? 4.861 -17.239 -12.654 1.00 71.38 147 ALA A N 1
ATOM 1175 C CA . ALA A 1 147 ? 4.473 -17.989 -11.464 1.00 71.38 147 ALA A CA 1
ATOM 1176 C C . ALA A 1 147 ? 5.609 -17.944 -10.424 1.00 71.38 147 ALA A C 1
ATOM 1178 O O . ALA A 1 147 ? 6.584 -18.691 -10.513 1.00 71.38 147 ALA A O 1
ATOM 1179 N N . TRP A 1 148 ? 5.494 -17.046 -9.448 1.00 65.25 148 TRP A N 1
ATOM 1180 C CA . TRP A 1 148 ? 6.458 -16.893 -8.365 1.00 65.25 148 TRP A CA 1
ATOM 1181 C C . TRP A 1 148 ? 6.167 -17.899 -7.244 1.00 65.25 148 TRP A C 1
ATOM 1183 O O . TRP A 1 148 ? 5.072 -17.928 -6.690 1.00 65.25 148 TRP A O 1
ATOM 1193 N N . LYS A 1 149 ? 7.149 -18.748 -6.906 1.00 62.31 149 LYS A N 1
ATOM 1194 C CA . LYS A 1 149 ? 7.034 -19.777 -5.850 1.00 62.31 149 LYS A CA 1
ATOM 1195 C C . LYS A 1 149 ? 7.732 -19.389 -4.538 1.00 62.31 149 LYS A C 1
ATOM 1197 O O . LYS A 1 149 ? 8.262 -20.245 -3.840 1.00 62.31 149 LYS A O 1
ATOM 1202 N N . GLY A 1 150 ? 7.723 -18.099 -4.199 1.00 60.25 150 GLY A N 1
ATOM 1203 C CA . GLY A 1 150 ? 7.942 -17.639 -2.823 1.00 60.25 150 GLY A CA 1
ATOM 1204 C C . GLY A 1 150 ? 9.361 -17.761 -2.255 1.00 60.25 150 GLY A C 1
ATOM 1205 O O . GLY A 1 150 ? 9.499 -17.858 -1.039 1.00 60.25 150 GLY A O 1
ATOM 1206 N N . THR A 1 151 ? 10.426 -17.749 -3.065 1.00 47.91 151 THR A N 1
ATOM 1207 C CA . THR A 1 151 ? 11.791 -17.956 -2.537 1.00 47.91 151 THR A CA 1
ATOM 1208 C C . THR A 1 151 ? 12.619 -16.672 -2.360 1.00 47.91 151 THR A C 1
ATOM 1210 O O . THR A 1 151 ? 12.898 -15.963 -3.325 1.00 47.91 151 THR A O 1
ATOM 1213 N N . ASN A 1 152 ? 13.091 -16.506 -1.113 1.00 45.34 152 ASN A N 1
ATOM 1214 C CA . ASN A 1 152 ? 14.214 -15.721 -0.561 1.00 45.34 152 ASN A CA 1
ATOM 1215 C C . ASN A 1 152 ? 14.081 -14.207 -0.289 1.00 45.34 152 ASN A C 1
ATOM 1217 O O . ASN A 1 152 ? 14.526 -13.355 -1.053 1.00 45.34 152 ASN A O 1
ATOM 1221 N N . TYR A 1 153 ? 13.588 -13.906 0.923 1.00 51.31 153 TYR A N 1
ATOM 1222 C CA . TYR A 1 153 ? 14.338 -13.252 2.017 1.00 51.31 153 TYR A CA 1
ATOM 1223 C C . TYR A 1 153 ? 15.742 -12.722 1.654 1.00 51.31 153 TYR A C 1
ATOM 1225 O O . TYR A 1 153 ? 16.733 -13.404 1.896 1.00 51.31 153 TYR A O 1
ATOM 1233 N N . TYR A 1 154 ? 15.862 -11.501 1.122 1.00 42.12 154 TYR A N 1
ATOM 1234 C CA . TYR A 1 154 ? 17.190 -10.902 0.884 1.00 42.12 154 TYR A CA 1
ATOM 1235 C C . TYR A 1 154 ? 17.393 -9.488 1.416 1.00 42.12 154 TYR A C 1
ATOM 1237 O O . TYR A 1 154 ? 18.264 -8.770 0.941 1.00 42.12 154 TYR A O 1
ATOM 1245 N N . TYR A 1 155 ? 16.642 -9.138 2.458 1.00 43.41 155 TYR A N 1
ATOM 1246 C CA . TYR A 1 155 ? 17.054 -8.141 3.439 1.00 43.41 155 TYR A CA 1
ATOM 1247 C C . TYR A 1 155 ? 16.426 -8.505 4.782 1.00 43.41 155 TYR A C 1
ATOM 1249 O O . TYR A 1 155 ? 15.477 -7.866 5.243 1.00 43.41 155 TYR A O 1
ATOM 1257 N N . ASP A 1 156 ? 16.991 -9.520 5.441 1.00 49.44 156 ASP A N 1
ATOM 1258 C CA . ASP A 1 156 ? 17.137 -9.375 6.883 1.00 49.44 156 ASP A CA 1
ATOM 1259 C C . ASP A 1 156 ? 17.838 -8.042 7.077 1.00 49.44 156 ASP A C 1
ATOM 1261 O O . ASP A 1 156 ? 18.909 -7.785 6.526 1.00 49.44 156 ASP A O 1
ATOM 1265 N N . ARG A 1 157 ? 17.131 -7.135 7.740 1.00 54.78 157 ARG A N 1
ATOM 1266 C CA . ARG A 1 157 ? 17.599 -5.808 8.090 1.00 54.78 157 ARG A CA 1
ATOM 1267 C C . ARG A 1 157 ? 18.914 -5.990 8.840 1.00 54.78 157 ARG A C 1
ATOM 1269 O O . ARG A 1 157 ? 18.882 -6.191 10.051 1.00 54.78 157 ARG A O 1
ATOM 1276 N N . TYR A 1 158 ? 20.036 -5.951 8.119 1.00 46.47 158 TYR A N 1
ATOM 1277 C CA . TYR A 1 158 ? 21.370 -5.915 8.689 1.00 46.47 158 TYR A CA 1
ATOM 1278 C C . TYR A 1 158 ? 21.396 -4.699 9.607 1.00 46.47 158 TYR A C 1
ATOM 1280 O O . TYR A 1 158 ? 21.467 -3.551 9.175 1.00 46.47 158 TYR A O 1
ATOM 1288 N N . ARG A 1 159 ? 21.198 -4.966 10.893 1.00 53.94 159 ARG A N 1
ATOM 1289 C CA . ARG A 1 159 ? 21.492 -4.046 11.971 1.00 53.94 159 ARG A CA 1
ATOM 1290 C C . ARG A 1 159 ? 22.861 -4.505 12.434 1.00 53.94 159 ARG A C 1
ATOM 1292 O O . ARG A 1 159 ? 22.895 -5.543 13.096 1.00 53.94 159 ARG A O 1
ATOM 1299 N N . PRO A 1 160 ? 23.967 -3.841 12.055 1.00 51.00 160 PRO A N 1
ATOM 1300 C CA . PRO A 1 160 ? 25.243 -4.162 12.672 1.00 51.00 160 PRO A CA 1
ATOM 1301 C C . PRO A 1 160 ? 25.025 -4.088 14.184 1.00 51.00 160 PRO A C 1
ATOM 1303 O O . PRO A 1 160 ? 24.609 -3.056 14.716 1.00 51.00 160 PRO A O 1
ATOM 1306 N N . GLY A 1 161 ? 25.171 -5.226 14.860 1.00 57.34 161 GLY A N 1
ATOM 1307 C CA . GLY A 1 161 ? 25.180 -5.246 16.313 1.00 57.34 161 GLY A CA 1
ATOM 1308 C C . GLY A 1 161 ? 26.392 -4.453 16.794 1.00 57.34 161 GLY A C 1
ATOM 1309 O O . GLY A 1 161 ? 27.371 -4.311 16.063 1.00 57.34 161 GLY A O 1
ATOM 1310 N N . LEU A 1 162 ? 26.358 -3.963 18.034 1.00 56.59 162 LEU A N 1
ATOM 1311 C CA . LEU A 1 162 ? 27.457 -3.184 18.629 1.00 56.59 162 LEU A CA 1
ATOM 1312 C C . LEU A 1 162 ? 28.846 -3.859 18.524 1.00 56.59 162 LEU A C 1
ATOM 1314 O O . LEU A 1 162 ? 29.855 -3.167 18.583 1.00 56.59 162 LEU A O 1
ATOM 1318 N N . GLY A 1 163 ? 28.918 -5.178 18.309 1.00 57.19 163 GLY A N 1
ATOM 1319 C CA . GLY A 1 163 ? 30.174 -5.901 18.073 1.00 57.19 163 GLY A CA 1
ATOM 1320 C C . GLY A 1 163 ? 30.871 -5.589 16.741 1.00 57.19 163 GLY A C 1
ATOM 1321 O O . GLY A 1 163 ? 32.094 -5.663 16.675 1.00 57.19 163 GLY A O 1
ATOM 1322 N N . THR A 1 164 ? 30.142 -5.176 15.698 1.00 63.50 164 THR A N 1
ATOM 1323 C CA . THR A 1 164 ? 30.736 -4.857 14.384 1.00 63.50 164 THR A CA 1
ATOM 1324 C C . THR A 1 164 ? 31.395 -3.470 14.348 1.00 63.50 164 THR A C 1
ATOM 1326 O O . THR A 1 164 ? 32.109 -3.162 13.405 1.00 63.50 164 THR A O 1
ATOM 1329 N N . ALA A 1 165 ? 31.184 -2.630 15.371 1.00 58.88 165 ALA A N 1
ATOM 1330 C CA . ALA A 1 165 ? 31.788 -1.295 15.472 1.00 58.88 165 ALA A CA 1
ATOM 1331 C C . ALA A 1 165 ? 33.134 -1.271 16.225 1.00 58.88 165 ALA A C 1
ATOM 1333 O O . ALA A 1 165 ? 33.847 -0.279 16.145 1.00 58.88 165 ALA A O 1
ATOM 1334 N N . LEU A 1 166 ? 33.474 -2.333 16.965 1.00 54.56 166 LEU A N 1
ATOM 1335 C CA . LEU A 1 166 ? 34.703 -2.408 17.776 1.00 54.56 166 LEU A CA 1
ATOM 1336 C C . LEU A 1 166 ? 35.774 -3.335 17.186 1.00 54.56 166 LEU A C 1
ATOM 1338 O O . LEU A 1 166 ? 36.862 -3.449 17.739 1.00 54.56 166 LEU A O 1
ATOM 1342 N N . SER A 1 167 ? 35.466 -4.007 16.080 1.00 54.84 167 SER A N 1
ATOM 1343 C CA . SER A 1 167 ? 36.400 -4.861 15.344 1.00 54.84 167 SER A CA 1
ATOM 1344 C C . SER A 1 167 ? 36.423 -4.434 13.878 1.00 54.84 167 SER A C 1
ATOM 1346 O O . SER A 1 167 ? 35.968 -5.144 12.986 1.00 54.84 167 SER A O 1
ATOM 1348 N N . GLY A 1 168 ? 36.902 -3.211 13.666 1.00 48.62 168 GLY A N 1
ATOM 1349 C CA . GLY A 1 168 ? 37.256 -2.628 12.377 1.00 48.62 168 GLY A CA 1
ATOM 1350 C C . GLY A 1 168 ? 38.490 -1.765 12.556 1.00 48.62 168 GLY A C 1
ATOM 1351 O O . GLY A 1 168 ? 38.557 -1.090 13.608 1.00 48.62 168 GLY A O 1
#

Secondary structure (DSSP, 8-state):
-HHHHHHHHHHHHHTT-----HHHHHHHHHHHHHHHHSS-TT--HHHHHT--TT--HHHHHHHHHHHHHHHSHHHHHHHHHHHHHHHHHHT---TT--TTSPPPHHHHHHHHHHHHHHHHHHHHHHHHHHSTHHHHHHHHHHH------------------GGGGS--

InterPro domains:
  IPR001623 DnaJ domain [PF00226] (45-83)
  IPR001623 DnaJ domain [PR00625] (46-64)
  IPR001623 DnaJ domain [PR00625] (64-79)
  IPR001623 DnaJ domain [PR00625] (114-134)
  IPR001623 DnaJ domain [PS50076] (44-141)
  IPR001623 DnaJ domain [SM00271] (43-134)
  IPR001623 DnaJ domain [cd06257] (45-84)
  IPR036869 Chaperone J-domain superfamily [G3DSA:1.10.287.110] (31-155)
  IPR036869 Chaperone J-domain superfamily [SSF46565] (18-89)
  IPR052606 DnaJ domain-containing protein [PTHR44653] (1-166)

pLDDT: mean 80.0, std 15.43, range [42.12, 95.38]

Foldseek 3Di:
DVVVVVVVVVVVVVVPPPVDDPLLVLLVVLLVVCLVLDPDSPDDLCVVLVHDLPDDLVSLVVSLVVLLVCLPLVNQLVVQQVVLVVCVVVVPDDPPDDSVDGDDPVRSVVSNVSSVVVNVSNVSSSPCCNDPVSVVSVVCVVVPDDDDPDDDDDDPPPPPDPVVVVPD

Radius of gyration: 23.33 Å; chains: 1; bounding box: 65×49×59 Å